Protein AF-A0A4Q3ZF96-F1 (afdb_monomer_lite)

Secondary structure (DSSP, 8-state):
-HHHHHHHHH-SS----EE--PPB-SGGGTTBS-TTTTHHHHTT-GGGG-STTSTT-SS--HHHHHHHHHHHHHHHHH---SSPPP-TTT-EEEETTTTEEEEPPPPTTGGG--

pLDDT: mean 95.04, std 4.36, range [72.19, 98.81]

Radius of gyration: 15.58 Å; chains: 1; bounding box: 39×34×38 Å

Structure (mmCIF, N/CA/C/O backbone):
data_AF-A0A4Q3ZF96-F1
#
_entry.id   AF-A0A4Q3ZF96-F1
#
loop_
_atom_site.group_PDB
_atom_site.id
_atom_site.type_symbol
_atom_site.label_atom_id
_atom_site.label_alt_id
_atom_site.label_comp_id
_atom_site.label_asym_id
_atom_site.label_entity_id
_atom_site.label_seq_id
_atom_site.pdbx_PDB_ins_code
_atom_site.Cartn_x
_atom_site.Cartn_y
_atom_site.Cartn_z
_atom_site.occupancy
_atom_site.B_iso_or_equiv
_atom_site.auth_seq_id
_atom_site.auth_comp_id
_atom_site.auth_asym_id
_atom_site.auth_atom_id
_atom_site.pdbx_PDB_model_num
ATOM 1 N N . ARG A 1 1 ? 11.448 7.311 0.859 1.00 86.38 1 ARG A N 1
ATOM 2 C CA . ARG A 1 1 ? 11.305 6.387 -0.296 1.00 86.38 1 ARG A CA 1
ATOM 3 C C . ARG A 1 1 ? 12.583 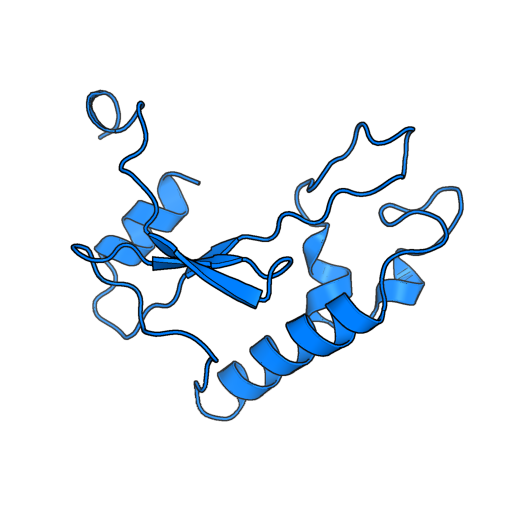6.138 -1.118 1.00 86.38 1 ARG A C 1
ATOM 5 O O . ARG A 1 1 ? 12.575 5.178 -1.871 1.00 86.38 1 ARG A O 1
ATOM 12 N N . TRP A 1 2 ? 13.686 6.897 -0.971 1.00 88.31 2 TRP A N 1
ATOM 13 C CA . TRP A 1 2 ? 14.910 6.684 -1.779 1.00 88.31 2 TRP A CA 1
ATOM 14 C C . TRP A 1 2 ? 15.489 5.254 -1.733 1.00 88.31 2 TRP A C 1
ATOM 16 O O . TRP A 1 2 ? 15.637 4.670 -2.804 1.00 88.31 2 TRP A O 1
ATOM 26 N N . PRO A 1 3 ? 15.730 4.633 -0.556 1.00 91.56 3 PRO A N 1
ATOM 27 C CA . PRO A 1 3 ? 16.303 3.286 -0.523 1.00 91.56 3 PRO A CA 1
ATOM 28 C C . PRO A 1 3 ? 15.443 2.248 -1.252 1.00 91.56 3 PRO A C 1
ATOM 30 O O . PRO A 1 3 ? 15.965 1.478 -2.048 1.00 91.56 3 PRO A O 1
ATOM 33 N N . ALA A 1 4 ? 14.120 2.278 -1.053 1.00 92.81 4 ALA A N 1
ATOM 34 C CA . ALA A 1 4 ? 13.193 1.355 -1.712 1.00 92.81 4 ALA A CA 1
ATOM 35 C C . ALA A 1 4 ? 13.285 1.424 -3.247 1.00 92.81 4 ALA A C 1
ATOM 37 O O . ALA A 1 4 ? 13.293 0.387 -3.904 1.00 92.81 4 ALA A O 1
ATOM 38 N N . ARG A 1 5 ? 13.427 2.631 -3.817 1.00 89.69 5 ARG A N 1
ATOM 39 C CA . ARG A 1 5 ? 13.613 2.815 -5.265 1.00 89.69 5 ARG A CA 1
ATOM 40 C C . ARG A 1 5 ? 14.940 2.236 -5.749 1.00 89.69 5 ARG A C 1
ATOM 42 O O . ARG A 1 5 ? 14.948 1.493 -6.718 1.00 89.69 5 ARG A O 1
ATOM 49 N N . ARG A 1 6 ? 16.048 2.516 -5.051 1.00 91.06 6 ARG A N 1
ATOM 50 C CA . ARG A 1 6 ? 17.376 1.990 -5.425 1.00 91.06 6 ARG A CA 1
ATOM 51 C C . ARG A 1 6 ? 17.404 0.465 -5.403 1.00 91.06 6 ARG A C 1
ATOM 53 O O . ARG A 1 6 ? 17.921 -0.153 -6.326 1.00 91.06 6 ARG A O 1
ATOM 60 N N . PHE A 1 7 ? 16.779 -0.145 -4.398 1.00 94.19 7 PHE A N 1
ATOM 61 C CA . PHE A 1 7 ? 16.612 -1.596 -4.366 1.00 94.19 7 PHE A CA 1
ATOM 62 C C . PHE A 1 7 ? 15.783 -2.106 -5.547 1.00 94.19 7 PHE A C 1
ATOM 64 O O . PHE A 1 7 ? 16.184 -3.078 -6.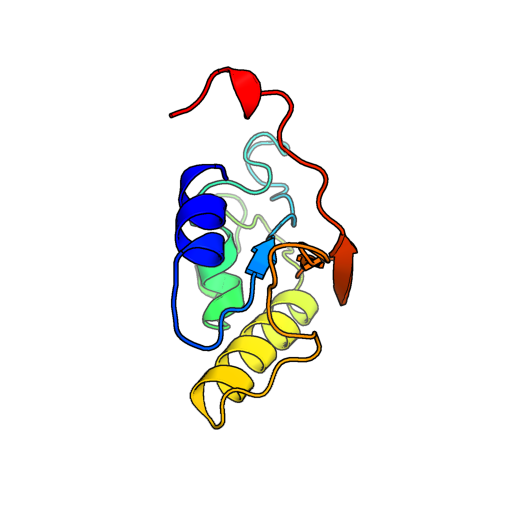182 1.00 94.19 7 PHE A O 1
ATOM 71 N N . ALA A 1 8 ? 14.669 -1.446 -5.874 1.00 94.69 8 ALA A N 1
ATOM 72 C CA . ALA A 1 8 ? 13.834 -1.844 -7.001 1.00 94.69 8 ALA A CA 1
ATOM 73 C C . ALA A 1 8 ? 14.556 -1.727 -8.355 1.00 94.69 8 ALA A C 1
ATOM 75 O O . ALA A 1 8 ? 14.421 -2.614 -9.193 1.00 94.69 8 ALA A O 1
ATOM 76 N N . GLU A 1 9 ? 15.351 -0.671 -8.547 1.00 92.12 9 GLU A N 1
ATOM 77 C CA . GLU A 1 9 ? 16.161 -0.441 -9.748 1.00 92.12 9 GLU A CA 1
ATOM 78 C C . GLU A 1 9 ? 17.257 -1.499 -9.931 1.00 92.12 9 GLU A C 1
ATOM 80 O O . GLU A 1 9 ? 17.573 -1.869 -11.066 1.00 92.12 9 GLU A O 1
ATOM 85 N N . GLU A 1 10 ? 17.876 -1.958 -8.841 1.00 94.00 10 GLU A N 1
ATOM 86 C CA . GLU A 1 10 ? 19.021 -2.875 -8.889 1.00 94.00 10 GLU A CA 1
ATOM 87 C C . GLU A 1 10 ? 18.644 -4.360 -8.830 1.00 94.00 10 GLU A C 1
ATOM 89 O O . GLU A 1 10 ? 19.423 -5.207 -9.288 1.00 94.00 10 GLU A O 1
ATOM 94 N N . HIS A 1 11 ? 17.459 -4.690 -8.312 1.00 95.69 11 HIS A N 1
ATOM 95 C CA . HIS A 1 11 ? 16.981 -6.065 -8.211 1.00 95.69 11 HIS A CA 1
ATOM 96 C C . HIS A 1 11 ? 16.909 -6.740 -9.592 1.00 95.69 11 HIS A C 1
ATOM 98 O O . HIS A 1 11 ? 16.362 -6.194 -10.545 1.00 95.69 11 HIS A O 1
ATOM 104 N N . LYS A 1 12 ? 17.477 -7.949 -9.709 1.00 94.50 12 LYS A N 1
ATOM 105 C CA . LYS A 1 12 ? 17.558 -8.697 -10.982 1.00 94.50 12 LYS A CA 1
ATOM 106 C C . LYS A 1 12 ? 16.344 -9.589 -11.259 1.00 94.50 12 LYS A C 1
ATOM 108 O O . LYS A 1 12 ? 16.248 -10.160 -12.340 1.00 94.50 12 LYS A O 1
ATOM 113 N N . GLY A 1 13 ? 15.447 -9.741 -10.286 1.00 94.19 13 GLY A N 1
ATOM 114 C CA . GLY A 1 13 ? 14.190 -10.467 -10.446 1.00 94.19 13 GLY A CA 1
ATOM 115 C C . GLY A 1 13 ? 13.017 -9.543 -10.769 1.00 94.19 13 GLY A C 1
ATOM 116 O O . GLY A 1 13 ? 13.157 -8.327 -10.870 1.00 94.19 13 GLY A O 1
ATOM 117 N N . ARG A 1 14 ? 11.824 -10.133 -10.881 1.00 95.25 14 ARG A N 1
ATOM 118 C CA . ARG A 1 14 ? 10.579 -9.386 -11.085 1.00 95.25 14 ARG A CA 1
ATOM 119 C C . ARG A 1 14 ? 10.252 -8.554 -9.841 1.00 95.25 14 ARG A C 1
ATOM 121 O O . ARG A 1 14 ? 10.003 -9.114 -8.776 1.00 95.25 14 ARG A O 1
ATOM 128 N N . THR A 1 15 ? 10.223 -7.237 -9.999 1.00 96.56 15 THR A N 1
ATOM 129 C CA . THR A 1 15 ? 9.942 -6.270 -8.929 1.00 96.56 15 THR A CA 1
ATOM 130 C C . THR A 1 15 ? 8.625 -5.560 -9.195 1.00 96.56 15 THR A C 1
ATOM 132 O O . THR A 1 15 ? 8.287 -5.313 -10.344 1.00 96.56 15 THR A O 1
ATOM 135 N N . HIS A 1 16 ? 7.902 -5.189 -8.143 1.00 97.38 16 HIS A N 1
ATOM 136 C CA . HIS A 1 16 ? 6.736 -4.312 -8.219 1.00 97.38 16 HIS A CA 1
ATOM 137 C C . HIS A 1 16 ? 6.828 -3.288 -7.088 1.00 97.38 16 HIS A C 1
ATOM 139 O O . HIS A 1 16 ? 7.309 -3.613 -6.003 1.00 97.38 16 HIS A O 1
ATOM 145 N N . MET A 1 17 ? 6.379 -2.058 -7.332 1.00 97.38 17 MET A N 1
ATOM 146 C CA . MET A 1 17 ? 6.365 -0.996 -6.326 1.00 97.38 17 MET A CA 1
ATOM 147 C C . MET A 1 17 ? 4.942 -0.508 -6.073 1.00 97.38 17 MET A C 1
ATOM 149 O O . MET A 1 17 ? 4.161 -0.348 -7.011 1.00 97.38 17 MET A O 1
ATOM 153 N N . TYR A 1 18 ? 4.630 -0.227 -4.811 1.00 97.69 18 TYR A N 1
ATOM 154 C CA . TYR A 1 18 ? 3.393 0.429 -4.406 1.00 97.69 18 TYR A CA 1
ATOM 155 C C . TYR A 1 18 ? 3.672 1.559 -3.408 1.00 97.69 18 TYR A C 1
ATOM 157 O O . TYR A 1 18 ? 4.743 1.628 -2.801 1.00 97.69 18 TYR A O 1
ATOM 165 N N . GLN A 1 19 ? 2.685 2.430 -3.230 1.00 96.44 19 GLN A N 1
ATOM 166 C CA . GLN A 1 19 ? 2.645 3.471 -2.216 1.00 96.44 19 GLN A CA 1
ATOM 167 C C . GLN A 1 19 ? 1.342 3.348 -1.416 1.00 96.44 19 GLN A C 1
ATOM 169 O O . GLN A 1 19 ? 0.268 3.128 -1.980 1.00 96.44 19 GLN A O 1
ATOM 174 N N . PHE A 1 20 ? 1.446 3.460 -0.093 1.00 97.56 20 PHE A N 1
ATOM 175 C CA . PHE A 1 20 ? 0.302 3.548 0.808 1.00 97.56 20 PHE A CA 1
ATOM 176 C C . PHE A 1 20 ? 0.147 5.000 1.266 1.00 97.56 20 PHE A C 1
ATOM 178 O O . PHE A 1 20 ? 1.046 5.535 1.911 1.00 97.56 20 PHE A O 1
ATOM 185 N N . ASP A 1 21 ? -0.984 5.619 0.924 1.00 95.62 21 ASP A N 1
ATOM 186 C CA . ASP A 1 21 ? -1.221 7.056 1.129 1.00 95.62 21 ASP A CA 1
ATOM 187 C C . ASP A 1 21 ? -2.481 7.367 1.938 1.00 95.62 21 ASP A C 1
ATOM 189 O O . ASP A 1 21 ? -2.810 8.538 2.142 1.00 95.62 21 ASP A O 1
ATOM 193 N N . TRP A 1 22 ? -3.204 6.344 2.408 1.00 97.88 22 TRP A N 1
ATOM 194 C CA . TRP A 1 22 ? -4.347 6.587 3.278 1.00 97.88 22 TRP A CA 1
ATOM 195 C C . TRP A 1 22 ? -3.873 7.249 4.574 1.00 97.88 22 TRP A C 1
ATOM 197 O O . TRP A 1 22 ? -2.957 6.770 5.245 1.00 97.88 22 TRP A O 1
ATOM 207 N N . ARG A 1 23 ? -4.493 8.383 4.903 1.00 97.81 23 ARG A N 1
ATOM 208 C CA . ARG A 1 23 ? -4.122 9.212 6.046 1.00 97.81 23 ARG A CA 1
ATOM 209 C C . ARG A 1 23 ? -5.044 8.908 7.212 1.00 97.81 23 ARG A C 1
ATOM 211 O O . ARG A 1 23 ? -6.256 9.074 7.086 1.00 97.81 23 ARG A O 1
ATOM 218 N N . SER A 1 24 ? -4.467 8.518 8.343 1.00 97.50 24 SER A N 1
ATOM 219 C CA . SER A 1 24 ? -5.245 8.285 9.553 1.00 97.50 24 SER A CA 1
ATOM 220 C C . SER A 1 24 ? -5.892 9.581 10.060 1.00 97.50 24 SER A C 1
ATOM 222 O O . SER A 1 24 ? -5.211 10.609 10.107 1.00 97.50 24 SER A O 1
ATOM 224 N N . PRO A 1 25 ? -7.174 9.545 10.478 1.00 96.56 25 PRO A N 1
ATOM 225 C CA . PRO A 1 25 ? -7.827 10.662 11.155 1.00 96.56 25 PRO A CA 1
ATOM 226 C C . PRO A 1 25 ? -7.467 10.757 12.650 1.00 96.56 25 PRO A C 1
ATOM 228 O O . PRO A 1 25 ? -7.838 11.732 13.304 1.00 96.56 25 PRO A O 1
ATOM 231 N N . ALA A 1 26 ? -6.767 9.765 13.215 1.00 94.81 26 ALA A N 1
ATOM 232 C CA . ALA A 1 26 ? -6.362 9.777 14.618 1.00 94.81 26 ALA A CA 1
ATOM 233 C C . ALA A 1 26 ? -5.434 10.966 14.924 1.00 94.81 26 ALA A C 1
ATOM 235 O O . ALA A 1 26 ? -4.736 11.473 14.044 1.00 9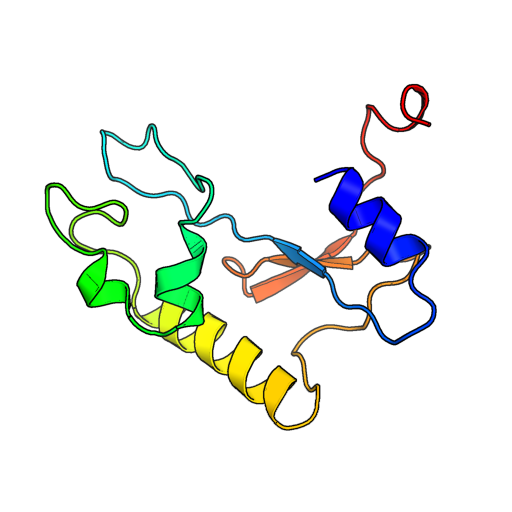4.81 26 ALA A O 1
ATOM 236 N N . PHE A 1 27 ? -5.431 11.414 16.185 1.00 92.62 27 PHE A N 1
ATOM 237 C CA . PHE A 1 27 ? -4.662 12.583 16.638 1.00 92.62 27 PHE A CA 1
ATOM 238 C C . PHE A 1 27 ? -4.894 13.822 15.756 1.00 92.62 27 PHE A C 1
ATOM 240 O O . PHE A 1 27 ? -3.946 14.469 15.324 1.00 92.62 27 PHE A O 1
ATOM 247 N N . ALA A 1 28 ? -6.161 14.119 15.447 1.00 93.62 28 ALA A N 1
ATOM 248 C CA . ALA A 1 28 ? -6.562 15.229 14.577 1.00 93.62 28 ALA A CA 1
ATOM 249 C C . ALA A 1 28 ? -5.930 15.201 13.166 1.00 93.62 28 ALA A C 1
ATOM 251 O O . ALA A 1 28 ? -5.808 16.235 12.516 1.00 93.62 28 ALA A O 1
ATOM 252 N N . GLY A 1 29 ? -5.552 14.018 12.670 1.00 94.81 29 GLY A N 1
ATOM 253 C CA . GLY A 1 29 ? -4.971 13.842 11.336 1.00 94.81 29 GLY A CA 1
ATOM 254 C C . GLY A 1 29 ? -3.454 14.040 11.255 1.00 94.81 29 GLY A C 1
ATOM 255 O O . GLY A 1 29 ? -2.887 13.934 10.161 1.00 94.81 29 GLY A O 1
ATOM 256 N N . GLU A 1 30 ? -2.787 14.284 12.387 1.00 94.81 30 GLU A N 1
ATOM 257 C CA . GLU A 1 30 ? -1.342 14.544 12.452 1.00 94.81 30 GLU A CA 1
ATOM 258 C C . GLU A 1 30 ? -0.496 13.316 12.083 1.00 94.81 30 GLU A C 1
ATOM 260 O O . GLU A 1 30 ? 0.618 13.455 11.581 1.00 94.81 30 GLU A O 1
ATOM 265 N N . LEU A 1 31 ? -1.025 12.098 12.262 1.00 94.50 31 LEU A N 1
ATOM 266 C CA . LEU A 1 31 ? -0.302 10.878 11.888 1.00 94.50 31 LEU A CA 1
ATOM 267 C C . LEU A 1 31 ? -0.105 10.750 10.371 1.00 94.50 31 LEU A C 1
ATOM 269 O O . LEU A 1 31 ? 0.913 10.228 9.917 1.00 94.50 31 LEU A O 1
ATOM 273 N N . GLY A 1 32 ? -1.076 11.195 9.568 1.00 96.25 32 GLY A N 1
ATOM 274 C CA . GLY A 1 32 ? -1.075 10.935 8.129 1.00 96.25 32 GLY A CA 1
ATOM 275 C C . GLY A 1 32 ? -0.957 9.437 7.806 1.00 96.25 32 GLY A C 1
ATOM 276 O O . GLY A 1 32 ? -1.553 8.597 8.479 1.00 96.25 32 GLY A O 1
ATOM 277 N N . ALA A 1 33 ? -0.197 9.104 6.759 1.00 96.50 33 ALA A N 1
ATOM 278 C CA . ALA A 1 33 ? 0.155 7.729 6.395 1.00 96.50 33 ALA A CA 1
ATOM 279 C C . ALA A 1 33 ? 1.453 7.309 7.116 1.00 96.50 33 ALA A C 1
ATOM 281 O O . ALA A 1 33 ? 2.496 7.121 6.488 1.00 96.50 33 ALA A O 1
ATOM 282 N N . CYS A 1 34 ? 1.431 7.284 8.454 1.00 95.81 34 CYS A N 1
ATOM 283 C CA . CYS A 1 34 ? 2.635 7.028 9.244 1.00 95.81 34 CYS A CA 1
ATOM 284 C C . CYS A 1 34 ? 3.185 5.606 9.042 1.00 95.81 34 CYS A C 1
ATOM 286 O O . CYS A 1 34 ? 2.504 4.702 8.562 1.00 95.81 34 CYS A O 1
ATOM 288 N N . HIS A 1 35 ? 4.436 5.399 9.455 1.00 96.12 35 HIS A N 1
ATOM 289 C CA . HIS A 1 35 ? 5.072 4.085 9.419 1.00 96.12 35 HIS A CA 1
ATOM 290 C C . HIS A 1 35 ? 4.256 3.036 10.196 1.00 96.12 35 HIS A C 1
ATOM 292 O O . HIS A 1 35 ? 3.853 3.291 11.332 1.00 96.12 35 HIS A O 1
ATOM 298 N N . GLY A 1 36 ? 4.022 1.873 9.579 1.00 95.94 36 GLY A N 1
ATOM 299 C CA . GLY A 1 36 ? 3.261 0.762 10.153 1.00 95.94 36 GLY A CA 1
ATOM 300 C C . GLY A 1 36 ? 1.744 0.865 9.964 1.00 95.94 36 GLY A C 1
ATOM 301 O O . GLY A 1 36 ? 1.035 -0.089 10.283 1.00 95.94 36 GLY A O 1
ATOM 302 N N . MET A 1 37 ? 1.233 1.986 9.437 1.00 97.50 37 MET A N 1
ATOM 303 C CA . MET A 1 37 ? -0.203 2.199 9.227 1.00 97.50 37 MET A CA 1
ATOM 304 C C . MET A 1 37 ? -0.811 1.230 8.211 1.00 97.50 37 MET A C 1
ATOM 306 O O . MET A 1 37 ? -1.988 0.910 8.297 1.00 97.50 37 MET A O 1
ATOM 310 N N . GLU A 1 38 ? -0.029 0.755 7.249 1.00 98.06 38 GLU A N 1
ATOM 311 C CA . GLU A 1 38 ? -0.471 -0.166 6.210 1.00 98.06 38 GLU A CA 1
ATOM 312 C C . GLU A 1 38 ? -0.699 -1.590 6.734 1.00 98.06 38 GLU A C 1
ATOM 314 O O . GLU A 1 38 ? -1.462 -2.343 6.133 1.00 98.06 38 GLU A O 1
ATOM 319 N N . LEU A 1 39 ? -0.072 -1.975 7.854 1.00 98.50 39 LEU A N 1
ATOM 320 C CA . LEU A 1 39 ? -0.077 -3.362 8.336 1.00 98.50 39 LEU A CA 1
ATOM 321 C C . LEU A 1 39 ? -1.495 -3.904 8.597 1.00 98.50 39 LEU A C 1
ATOM 323 O O . LEU A 1 39 ? -1.810 -4.974 8.072 1.00 98.50 39 LEU A O 1
ATOM 327 N N . PRO A 1 40 ? -2.400 -3.196 9.304 1.00 98.25 40 PRO A N 1
ATOM 328 C CA . PRO A 1 40 ? -3.763 -3.683 9.517 1.00 98.25 40 PRO A CA 1
ATOM 329 C C . PRO A 1 40 ? -4.571 -3.824 8.217 1.00 98.25 40 PRO A C 1
ATOM 331 O O . PRO A 1 40 ? -5.503 -4.623 8.174 1.00 98.25 40 PRO A O 1
ATOM 334 N N . PHE A 1 41 ? -4.204 -3.096 7.152 1.00 98.69 41 PHE A N 1
ATOM 335 C CA . PHE A 1 41 ? -4.808 -3.229 5.821 1.00 98.69 41 PHE A CA 1
ATOM 336 C C . PHE A 1 41 ? -4.243 -4.432 5.055 1.00 98.69 41 PHE A C 1
ATOM 338 O O . PHE A 1 41 ? -4.989 -5.132 4.382 1.00 98.69 41 PHE A O 1
ATOM 345 N N . VAL A 1 42 ? -2.937 -4.696 5.167 1.00 98.69 42 VAL A N 1
ATOM 346 C CA . VAL A 1 42 ? -2.282 -5.861 4.544 1.00 98.69 42 VAL A CA 1
ATOM 347 C C . VAL A 1 42 ? -2.803 -7.175 5.122 1.00 98.69 42 VAL A C 1
ATOM 349 O O . VAL A 1 42 ? -3.060 -8.122 4.379 1.00 98.69 42 VAL A O 1
ATOM 352 N N . PHE A 1 43 ? -2.976 -7.238 6.440 1.00 98.50 43 PHE A N 1
ATOM 353 C CA . PHE A 1 43 ? -3.382 -8.461 7.135 1.00 98.50 43 PHE A CA 1
ATOM 354 C C . PHE A 1 43 ? -4.896 -8.633 7.280 1.00 98.50 43 PHE A C 1
ATOM 356 O O . PHE A 1 43 ? -5.312 -9.626 7.864 1.00 98.50 43 PHE A O 1
ATOM 363 N N . ASP A 1 44 ? -5.695 -7.684 6.791 1.00 98.44 44 ASP A N 1
ATOM 364 C CA . ASP A 1 44 ? -7.141 -7.626 7.037 1.00 98.44 44 ASP A CA 1
ATOM 365 C C . ASP A 1 44 ? -7.501 -7.753 8.533 1.00 98.44 44 ASP A C 1
ATOM 367 O O . ASP A 1 44 ? -8.345 -8.531 8.972 1.00 98.44 44 ASP A O 1
ATOM 371 N N . THR A 1 45 ? -6.783 -6.989 9.359 1.00 98.31 45 THR A N 1
ATOM 372 C CA . THR A 1 45 ? -6.949 -6.950 10.822 1.00 98.31 45 THR A CA 1
ATOM 373 C C . THR A 1 45 ? -7.270 -5.541 11.306 1.00 98.31 45 THR A C 1
ATOM 375 O O . THR A 1 45 ? -6.943 -5.162 12.432 1.00 98.31 45 THR A O 1
ATOM 378 N N . LEU A 1 46 ? -7.939 -4.749 10.463 1.00 97.31 46 LEU A N 1
ATOM 379 C CA . LEU A 1 46 ? -8.218 -3.331 10.695 1.00 97.31 46 LEU A CA 1
ATOM 380 C C . LEU A 1 46 ? -8.943 -3.073 12.027 1.00 97.31 46 LEU A C 1
ATOM 382 O O . LEU A 1 46 ? -8.665 -2.081 12.702 1.00 97.31 46 LEU A O 1
ATOM 386 N N . ALA A 1 47 ? -9.779 -4.017 12.469 1.00 97.69 47 ALA A N 1
ATOM 387 C CA . ALA A 1 47 ? -10.444 -3.992 13.771 1.00 97.69 47 ALA A CA 1
ATOM 388 C C . ALA A 1 47 ? -9.474 -3.866 14.965 1.00 97.69 47 ALA A C 1
ATOM 390 O O . ALA A 1 47 ? -9.811 -3.230 15.957 1.00 97.69 47 ALA A O 1
ATOM 391 N N . THR A 1 48 ? -8.255 -4.410 14.871 1.00 97.69 48 THR A N 1
ATOM 392 C CA . THR A 1 48 ? -7.233 -4.318 15.935 1.00 97.69 48 THR A CA 1
ATOM 393 C C . THR A 1 48 ? -6.612 -2.925 16.060 1.00 97.69 48 THR A C 1
ATOM 395 O O . THR A 1 48 ? -6.046 -2.584 17.096 1.00 97.69 48 THR A O 1
ATOM 398 N N . ALA A 1 49 ? -6.732 -2.111 15.008 1.00 97.44 49 ALA A N 1
ATOM 399 C CA . ALA A 1 49 ? -6.223 -0.747 14.939 1.00 97.44 49 ALA A CA 1
ATOM 400 C C . ALA A 1 49 ? -7.345 0.307 14.943 1.00 97.44 49 ALA A C 1
ATOM 402 O O . ALA A 1 49 ? -7.050 1.496 14.809 1.00 97.44 49 ALA A O 1
ATOM 403 N N . THR A 1 50 ? -8.606 -0.112 15.101 1.00 98.06 50 THR A N 1
ATOM 404 C CA . THR A 1 50 ? -9.793 0.752 15.084 1.00 98.06 50 THR A CA 1
ATOM 405 C C . THR A 1 50 ? -10.219 1.124 16.501 1.00 98.06 50 THR A C 1
ATOM 407 O O . THR A 1 50 ? -10.369 0.260 17.361 1.00 98.06 50 THR A O 1
ATOM 410 N N . GLY A 1 51 ? -10.454 2.411 16.742 1.00 97.00 51 GLY A N 1
ATOM 411 C CA . GLY A 1 51 ? -10.935 2.934 18.016 1.00 97.00 51 GLY A CA 1
ATOM 412 C C . GLY A 1 51 ? -10.546 4.398 18.250 1.00 97.00 51 GLY A C 1
ATOM 413 O O . GLY A 1 51 ? -9.673 4.924 17.556 1.00 97.00 51 GLY A O 1
ATOM 414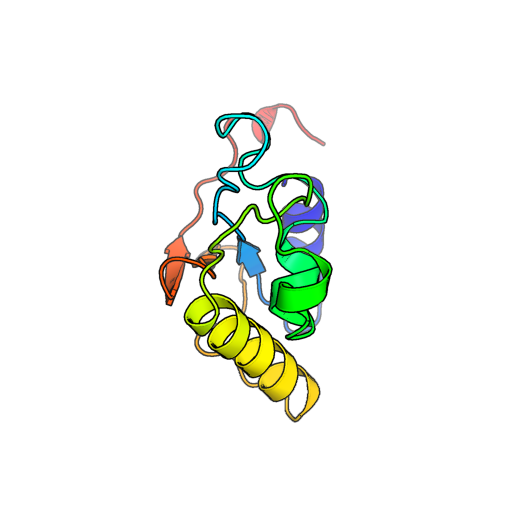 N N . PRO A 1 52 ? -11.142 5.057 19.260 1.00 93.88 52 PRO A N 1
ATOM 415 C CA . PRO A 1 52 ? -10.934 6.485 19.537 1.00 93.88 52 PRO A CA 1
ATOM 416 C C . PRO A 1 52 ? -9.487 6.833 19.922 1.00 93.88 52 PRO A C 1
ATOM 418 O O . PRO A 1 52 ? -9.051 7.969 19.764 1.00 93.88 52 PRO A O 1
ATOM 421 N N . GLN A 1 53 ? -8.733 5.854 20.428 1.00 93.31 53 GLN A N 1
ATOM 422 C CA . GLN A 1 53 ? -7.323 5.994 20.814 1.00 93.31 53 GLN A CA 1
ATOM 423 C C . GLN A 1 53 ? -6.384 5.161 19.930 1.00 93.31 53 GLN A C 1
ATOM 425 O O . GLN A 1 53 ? -5.184 5.089 20.193 1.00 93.31 53 GLN A O 1
ATOM 430 N N . CYS A 1 54 ? -6.918 4.496 18.906 1.00 96.00 54 CYS A N 1
ATOM 431 C CA . CYS A 1 54 ? -6.152 3.591 18.064 1.00 96.00 54 CYS A CA 1
ATOM 432 C C . CYS A 1 54 ? -5.628 4.305 16.816 1.00 96.00 54 CYS A C 1
ATOM 434 O O . CYS A 1 54 ? -6.152 5.328 16.376 1.00 96.00 54 CYS A O 1
ATOM 436 N N . LEU A 1 55 ? -4.578 3.732 16.228 1.00 95.44 55 LEU A N 1
ATOM 437 C CA . LEU A 1 55 ? -3.836 4.341 15.128 1.00 95.44 55 LEU A CA 1
ATOM 438 C C . LEU A 1 55 ? -4.695 4.602 13.884 1.00 95.44 55 LEU A C 1
ATOM 440 O O . LEU A 1 55 ? -4.443 5.595 13.214 1.00 95.44 55 LEU A O 1
ATOM 444 N N . ALA A 1 56 ? -5.706 3.783 13.580 1.00 97.19 56 ALA A N 1
ATOM 445 C CA . ALA A 1 56 ? -6.558 3.961 12.399 1.00 97.19 56 ALA A CA 1
ATOM 446 C C . ALA A 1 56 ? -7.813 4.825 12.662 1.00 97.19 56 ALA A C 1
ATOM 448 O O . ALA A 1 56 ? -8.596 5.079 11.747 1.00 97.19 56 ALA A O 1
ATOM 449 N N . GLY A 1 57 ? -8.005 5.314 13.892 1.00 96.56 57 GLY A N 1
ATOM 450 C CA . GLY A 1 57 ? -9.197 6.064 14.287 1.00 96.56 57 GLY A CA 1
ATOM 451 C C . GLY A 1 57 ? -10.460 5.200 14.347 1.00 96.56 57 GLY A C 1
ATOM 452 O O . GLY A 1 57 ? -10.392 3.975 14.393 1.00 96.56 57 GLY A O 1
ATOM 453 N N . GLU A 1 58 ? -11.629 5.836 14.385 1.00 96.81 58 GLU A N 1
ATOM 454 C CA . GLU A 1 58 ? -12.897 5.155 14.700 1.00 96.81 58 GLU A CA 1
ATOM 455 C C . GLU A 1 58 ? -13.578 4.480 13.505 1.00 96.81 58 GLU A C 1
ATOM 457 O O . GLU A 1 58 ? -14.322 3.521 13.686 1.00 96.81 58 GLU A O 1
ATOM 462 N N . ALA A 1 59 ? -13.336 4.973 12.290 1.00 96.38 59 ALA A N 1
ATOM 463 C CA . ALA A 1 59 ? -14.005 4.493 11.082 1.00 96.38 59 ALA A CA 1
ATOM 464 C C . ALA A 1 59 ? -13.034 4.356 9.894 1.00 96.38 59 ALA A C 1
ATOM 466 O O . ALA A 1 59 ? -13.223 5.010 8.861 1.00 96.38 59 ALA A O 1
ATOM 467 N N . PRO A 1 60 ? -11.960 3.554 10.012 1.00 97.25 60 PRO A N 1
ATOM 468 C CA . PRO A 1 60 ? -11.071 3.315 8.887 1.00 97.25 60 PRO A CA 1
ATOM 469 C C . PRO A 1 60 ? -11.772 2.488 7.787 1.00 97.25 60 PRO A C 1
ATOM 471 O O . PRO A 1 60 ? -12.698 1.720 8.061 1.00 97.25 60 PRO A O 1
ATOM 474 N N . PRO A 1 61 ? -11.362 2.633 6.515 1.00 98.00 61 PRO A N 1
ATOM 475 C CA . PRO A 1 61 ? -12.105 2.075 5.389 1.00 98.00 61 PRO A CA 1
ATOM 476 C C . PRO A 1 61 ? -11.843 0.573 5.206 1.00 98.00 61 PRO A C 1
ATOM 478 O O . PRO A 1 61 ? -10.866 0.189 4.564 1.00 98.00 61 PRO A O 1
ATOM 481 N N . GLN A 1 62 ? -12.758 -0.281 5.674 1.00 98.50 62 GLN A N 1
ATOM 482 C CA . GLN A 1 62 ? -12.664 -1.741 5.495 1.00 98.50 62 GLN A CA 1
ATOM 483 C C . GLN A 1 62 ? -12.512 -2.149 4.019 1.00 98.50 62 GLN A C 1
ATOM 485 O O . GLN A 1 62 ? -11.648 -2.947 3.685 1.00 98.50 62 GLN A O 1
ATOM 490 N N . ALA A 1 63 ? -13.238 -1.500 3.103 1.00 98.44 63 ALA A N 1
ATOM 491 C CA . ALA A 1 63 ? -13.121 -1.782 1.669 1.00 98.44 63 ALA A CA 1
ATOM 492 C C . ALA A 1 63 ? -11.710 -1.528 1.095 1.00 98.44 63 ALA A C 1
ATOM 494 O O . ALA A 1 63 ? -11.371 -2.055 0.036 1.00 98.44 63 ALA A O 1
ATOM 495 N N . LEU A 1 64 ? -10.890 -0.689 1.743 1.00 98.50 64 LEU A N 1
ATOM 496 C CA . LEU A 1 64 ? -9.478 -0.541 1.387 1.00 98.50 64 LEU A CA 1
ATOM 497 C C . LEU A 1 64 ? -8.660 -1.729 1.910 1.00 98.50 64 LEU A C 1
ATOM 499 O O . LEU A 1 64 ? -7.827 -2.235 1.164 1.00 98.50 64 LEU A O 1
ATOM 503 N N . ALA A 1 65 ? -8.910 -2.189 3.141 1.00 98.62 65 ALA A N 1
ATOM 504 C CA . ALA A 1 65 ? -8.257 -3.375 3.698 1.00 98.62 65 ALA A CA 1
ATOM 505 C C . ALA A 1 65 ? -8.549 -4.616 2.845 1.00 98.62 65 ALA A C 1
ATOM 507 O O . ALA A 1 65 ? -7.607 -5.271 2.414 1.00 98.62 65 ALA A O 1
ATOM 508 N N . ASP A 1 66 ? -9.807 -4.840 2.454 1.00 98.75 66 ASP A N 1
ATOM 509 C CA . ASP A 1 66 ? -10.199 -5.962 1.589 1.00 98.75 66 ASP A CA 1
ATOM 510 C C . ASP A 1 66 ? -9.398 -5.979 0.273 1.00 98.75 66 ASP A C 1
ATOM 512 O O . ASP A 1 66 ? -8.892 -7.017 -0.166 1.00 98.75 66 ASP A O 1
ATOM 516 N N . ARG A 1 67 ? -9.241 -4.809 -0.367 1.00 98.56 67 ARG A N 1
ATOM 517 C CA . ARG A 1 67 ? -8.476 -4.678 -1.619 1.00 98.56 67 ARG A CA 1
ATOM 518 C C . ARG A 1 67 ? -6.984 -4.907 -1.410 1.00 98.56 67 ARG A C 1
ATOM 520 O O . ARG A 1 67 ? -6.373 -5.629 -2.195 1.00 98.56 67 ARG A O 1
ATOM 527 N N . VAL A 1 68 ? -6.390 -4.280 -0.395 1.00 98.75 68 VAL A N 1
ATOM 528 C CA . VAL A 1 68 ? -4.952 -4.397 -0.109 1.00 98.75 68 VAL A CA 1
ATOM 529 C C . VAL A 1 68 ? -4.608 -5.834 0.274 1.00 98.75 68 VAL A C 1
ATOM 531 O O . VAL A 1 68 ? -3.654 -6.393 -0.266 1.00 98.75 68 VAL A O 1
ATOM 534 N N . HIS A 1 69 ? -5.413 -6.458 1.130 1.00 98.81 69 HIS A N 1
ATOM 535 C CA . HIS A 1 69 ? -5.256 -7.853 1.511 1.00 98.81 69 HIS A CA 1
ATOM 536 C C . HIS A 1 69 ? -5.337 -8.777 0.295 1.00 98.81 69 HIS A C 1
ATOM 538 O O . HIS A 1 69 ? -4.443 -9.597 0.083 1.00 98.81 69 HIS A O 1
ATOM 544 N N . LYS A 1 70 ? -6.344 -8.591 -0.571 1.00 98.75 70 LYS A N 1
ATOM 545 C CA . LYS A 1 70 ? -6.467 -9.363 -1.812 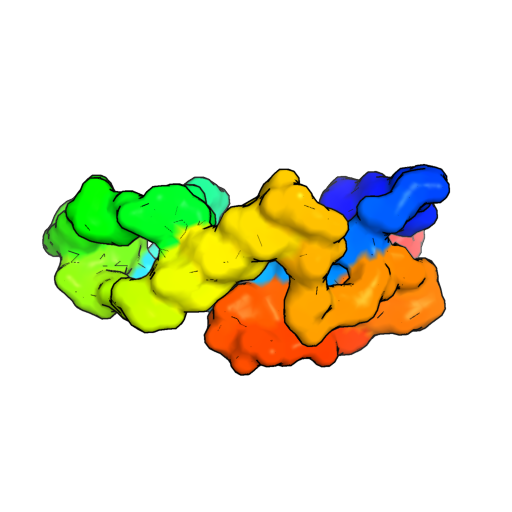1.00 98.75 70 LYS A CA 1
ATOM 546 C C . LYS A 1 70 ? -5.230 -9.235 -2.707 1.00 98.75 70 LYS A C 1
ATOM 548 O O . LYS A 1 70 ? -4.752 -10.250 -3.201 1.00 98.75 70 LYS A O 1
ATOM 553 N N . ILE A 1 71 ? -4.697 -8.024 -2.887 1.00 98.75 71 ILE A N 1
ATOM 554 C CA . ILE A 1 71 ? -3.471 -7.788 -3.670 1.00 98.75 71 ILE A CA 1
ATOM 555 C C . ILE A 1 71 ? -2.304 -8.621 -3.120 1.00 98.75 71 ILE A C 1
ATOM 557 O O . ILE A 1 71 ? -1.593 -9.271 -3.886 1.00 98.75 71 ILE A O 1
ATOM 561 N N . TRP A 1 72 ? -2.119 -8.639 -1.798 1.00 98.75 72 TRP A N 1
ATOM 562 C CA . TRP A 1 72 ? -1.057 -9.419 -1.159 1.00 98.75 72 TRP A CA 1
ATOM 563 C C . TRP A 1 72 ? -1.281 -10.933 -1.251 1.00 98.75 72 TRP A C 1
ATOM 565 O O . TRP A 1 72 ? -0.324 -11.671 -1.491 1.00 98.75 72 TRP A O 1
ATOM 575 N N . VAL A 1 73 ? -2.523 -11.403 -1.106 1.00 98.81 73 VAL A N 1
ATOM 576 C CA . VAL A 1 73 ? -2.883 -12.823 -1.262 1.00 98.81 73 VAL A CA 1
ATOM 577 C C . VAL A 1 73 ? -2.649 -13.301 -2.694 1.00 98.81 73 VAL A C 1
ATOM 579 O O . VAL A 1 73 ? -2.046 -14.355 -2.884 1.00 98.81 73 VAL A O 1
ATOM 582 N N . ASP A 1 74 ? -3.083 -12.535 -3.696 1.00 98.75 74 ASP A N 1
ATOM 583 C CA . ASP A 1 74 ? -2.882 -12.871 -5.110 1.00 98.75 74 ASP A CA 1
ATOM 584 C C . ASP A 1 74 ? -1.377 -12.917 -5.445 1.00 98.75 74 ASP A C 1
ATOM 586 O O . ASP A 1 74 ? -0.895 -13.877 -6.054 1.00 98.75 74 ASP A O 1
ATOM 590 N N . PHE A 1 75 ? -0.598 -11.953 -4.942 1.00 98.38 75 PHE A N 1
ATOM 591 C CA . PHE A 1 75 ? 0.856 -11.964 -5.095 1.00 98.38 75 PHE A CA 1
ATOM 592 C C . PHE A 1 75 ? 1.509 -13.190 -4.441 1.00 98.38 75 PHE A C 1
ATOM 594 O O . PHE A 1 75 ? 2.377 -13.819 -5.042 1.00 98.38 75 PHE A O 1
ATOM 601 N N . ALA A 1 76 ? 1.093 -13.560 -3.229 1.00 98.44 76 ALA A N 1
ATOM 602 C CA . ALA A 1 76 ? 1.620 -14.738 -2.544 1.00 98.44 76 ALA A CA 1
ATOM 603 C C . ALA A 1 76 ? 1.217 -16.054 -3.231 1.00 98.44 76 ALA A C 1
ATOM 605 O O . ALA A 1 76 ? 1.983 -17.017 -3.208 1.00 98.44 76 ALA A O 1
ATOM 606 N N . ARG A 1 77 ? 0.025 -16.104 -3.838 1.00 98.62 77 ARG A N 1
ATOM 607 C CA . ARG A 1 77 ? -0.503 -17.290 -4.520 1.00 98.62 77 ARG A CA 1
ATOM 608 C C . ARG A 1 77 ? 0.266 -17.606 -5.800 1.00 98.62 77 ARG A C 1
ATOM 610 O O . ARG A 1 77 ? 0.648 -18.756 -5.999 1.00 98.62 77 ARG A O 1
ATOM 617 N N . ASP A 1 78 ? 0.439 -16.625 -6.679 1.00 98.06 78 ASP A N 1
ATOM 618 C CA . ASP A 1 78 ? 1.020 -16.847 -8.014 1.00 98.06 78 ASP A CA 1
ATOM 619 C C . ASP A 1 78 ? 1.816 -15.644 -8.556 1.00 98.06 78 ASP A C 1
ATOM 621 O O . ASP A 1 78 ? 2.358 -15.670 -9.666 1.00 98.06 78 ASP A O 1
ATOM 625 N N . GLY A 1 79 ? 1.959 -14.587 -7.758 1.00 97.25 79 GLY A N 1
ATOM 626 C CA . GLY A 1 79 ? 2.652 -13.370 -8.153 1.00 97.25 79 GLY A CA 1
ATOM 627 C C . GLY A 1 79 ? 1.842 -12.483 -9.096 1.00 97.25 79 GLY A C 1
ATOM 628 O O . GLY A 1 79 ? 2.453 -11.668 -9.794 1.00 97.25 79 GLY A O 1
ATOM 629 N N . SER A 1 80 ? 0.518 -12.648 -9.158 1.00 97.31 80 SER A N 1
ATOM 630 C CA . SER A 1 80 ? -0.383 -11.747 -9.880 1.00 97.31 80 SER A CA 1
ATOM 631 C C . SER A 1 80 ? -0.571 -10.437 -9.128 1.00 97.31 80 SER A C 1
ATOM 633 O O . SER A 1 80 ? -0.784 -10.415 -7.919 1.00 97.31 80 SER A O 1
ATOM 635 N N . LEU A 1 81 ? -0.520 -9.335 -9.871 1.00 98.00 81 LEU A N 1
ATOM 636 C CA . LEU A 1 81 ? -0.769 -7.985 -9.381 1.00 98.00 81 LEU A CA 1
ATOM 637 C C . LEU A 1 81 ? -1.552 -7.204 -10.447 1.00 98.00 81 LEU A C 1
ATOM 639 O O . LEU A 1 81 ? -1.356 -7.452 -11.638 1.00 98.00 81 LEU A O 1
ATOM 643 N N . PRO A 1 82 ? -2.418 -6.247 -10.062 1.00 96.75 82 PRO A N 1
ATOM 644 C CA . PRO A 1 82 ? -3.202 -5.460 -11.017 1.00 96.75 82 PRO A CA 1
ATOM 645 C C . PRO A 1 82 ? -2.389 -4.394 -11.773 1.00 96.75 82 PRO A C 1
ATOM 647 O O . PRO A 1 82 ? -2.964 -3.606 -12.521 1.00 96.75 82 PRO A O 1
ATOM 650 N N . TRP A 1 83 ? -1.065 -4.348 -11.597 1.00 97.38 83 TRP A N 1
ATOM 651 C CA . TRP A 1 83 ? -0.172 -3.425 -12.295 1.00 97.38 83 TRP A CA 1
ATOM 652 C C . TRP A 1 83 ? 1.078 -4.127 -12.825 1.00 97.38 83 TRP A C 1
ATOM 654 O O . TRP A 1 83 ? 1.443 -5.216 -12.383 1.00 97.38 83 TRP A O 1
ATOM 664 N N . ALA A 1 84 ? 1.730 -3.481 -13.792 1.00 95.94 84 ALA A N 1
ATOM 665 C CA . ALA A 1 84 ? 2.937 -3.994 -14.425 1.00 95.94 84 ALA A CA 1
ATOM 666 C C . ALA A 1 84 ? 4.143 -4.020 -13.458 1.00 95.94 84 ALA A C 1
ATOM 668 O O . ALA A 1 84 ? 4.197 -3.220 -12.518 1.00 95.94 84 ALA A O 1
ATOM 669 N N . PRO A 1 85 ? 5.136 -4.896 -13.699 1.00 96.06 85 PRO A N 1
ATOM 670 C CA . PRO A 1 85 ? 6.414 -4.855 -12.998 1.00 96.06 85 PRO A CA 1
ATOM 671 C C . PRO A 1 85 ? 7.072 -3.474 -13.057 1.00 96.06 85 PRO A C 1
ATOM 673 O O . PRO A 1 85 ? 6.929 -2.739 -14.030 1.00 96.06 85 PRO A O 1
ATOM 676 N N . PHE A 1 86 ? 7.821 -3.143 -12.011 1.00 95.69 86 PHE A N 1
ATOM 677 C CA . PHE A 1 86 ? 8.658 -1.955 -11.978 1.00 95.69 86 PHE A CA 1
ATOM 678 C C . PHE A 1 86 ? 9.832 -2.107 -12.948 1.00 95.69 86 PHE A C 1
ATOM 680 O O . PHE A 1 86 ? 10.546 -3.112 -12.920 1.00 95.69 86 PHE A O 1
ATOM 687 N N . ASP A 1 87 ? 10.075 -1.062 -13.731 1.00 92.62 87 ASP A N 1
ATOM 688 C CA . ASP A 1 87 ? 11.259 -0.893 -14.563 1.00 92.62 87 ASP A CA 1
ATOM 689 C C . ASP A 1 87 ? 11.800 0.546 -14.440 1.00 92.62 87 ASP A C 1
ATOM 691 O O . ASP A 1 87 ? 11.128 1.454 -13.937 1.00 92.62 87 ASP A O 1
ATOM 695 N N . ARG A 1 88 ? 13.052 0.753 -14.864 1.00 90.50 88 ARG A N 1
ATOM 696 C CA . ARG A 1 88 ? 13.767 2.031 -14.697 1.00 90.50 88 ARG A CA 1
ATOM 697 C C . ARG A 1 88 ? 13.227 3.158 -15.579 1.00 90.50 88 ARG A C 1
ATOM 699 O O . ARG A 1 88 ? 13.428 4.330 -15.237 1.00 90.50 88 ARG A O 1
ATOM 706 N N . ASP A 1 89 ? 12.567 2.811 -16.678 1.00 88.69 89 ASP A N 1
ATOM 707 C CA . ASP A 1 89 ? 12.072 3.761 -17.667 1.00 88.69 89 ASP A CA 1
ATOM 708 C C . ASP A 1 89 ? 10.695 4.280 -17.235 1.00 88.69 89 ASP A C 1
ATOM 710 O O . ASP A 1 89 ? 10.515 5.483 -17.028 1.00 88.69 89 ASP A O 1
ATOM 714 N N . GLY A 1 90 ? 9.750 3.366 -17.013 1.00 87.88 90 GLY A N 1
ATOM 715 C CA . GLY A 1 90 ? 8.375 3.643 -16.614 1.00 87.88 90 GLY A CA 1
ATOM 716 C C . GLY A 1 90 ? 8.210 4.027 -15.145 1.00 87.88 90 GLY A C 1
ATOM 717 O O . GLY A 1 90 ? 7.280 4.764 -14.818 1.00 87.88 90 GLY A O 1
ATOM 718 N N . ARG A 1 91 ? 9.097 3.562 -14.247 1.00 92.06 91 ARG A N 1
ATOM 719 C CA . ARG A 1 91 ? 9.081 3.836 -12.790 1.00 92.06 91 ARG A CA 1
ATOM 720 C C . ARG A 1 91 ? 7.674 3.852 -12.188 1.00 92.06 91 ARG A C 1
ATOM 722 O O . ARG A 1 91 ? 7.315 4.751 -11.420 1.00 92.06 91 ARG A O 1
ATOM 729 N N . HIS A 1 92 ? 6.850 2.893 -12.594 1.00 94.50 92 HIS A N 1
ATOM 730 C CA . HIS A 1 92 ? 5.459 2.856 -12.186 1.00 94.50 92 HIS A CA 1
ATOM 731 C C . HIS A 1 92 ? 5.342 2.390 -10.735 1.00 94.50 92 HIS A C 1
ATOM 733 O O . HIS A 1 92 ? 5.864 1.342 -10.354 1.00 94.50 92 HIS A O 1
ATOM 739 N N . VAL A 1 93 ? 4.634 3.182 -9.934 1.00 96.19 93 VAL A N 1
ATOM 740 C CA . VAL A 1 93 ? 4.311 2.883 -8.539 1.00 96.19 93 VAL A CA 1
ATOM 741 C C . VAL A 1 93 ? 2.796 2.853 -8.398 1.00 96.19 93 VAL A C 1
ATOM 743 O O . VAL A 1 93 ? 2.107 3.790 -8.806 1.00 96.19 93 VAL A O 1
ATOM 746 N N . TYR A 1 94 ? 2.269 1.767 -7.843 1.00 97.94 94 TYR A N 1
ATOM 747 C CA . TYR A 1 94 ? 0.835 1.590 -7.635 1.00 97.94 94 TYR A CA 1
ATOM 748 C C . TYR A 1 94 ? 0.352 2.292 -6.365 1.00 97.94 94 TYR A C 1
ATOM 750 O O . TYR A 1 94 ? 0.850 2.017 -5.277 1.00 97.94 94 TYR A O 1
ATOM 758 N N . SER A 1 95 ? -0.630 3.184 -6.476 1.00 97.56 95 SER A N 1
ATOM 759 C CA . SER A 1 95 ? -1.305 3.773 -5.316 1.00 97.56 95 SER A CA 1
ATOM 760 C C . SER A 1 95 ? -2.306 2.764 -4.758 1.00 97.56 95 SER A C 1
ATOM 762 O O . SER A 1 95 ? -3.308 2.461 -5.404 1.00 97.56 95 SER A O 1
ATOM 764 N N . LEU A 1 96 ? -2.067 2.250 -3.547 1.00 97.81 96 LEU A N 1
ATOM 765 C CA . LEU A 1 96 ? -3.015 1.339 -2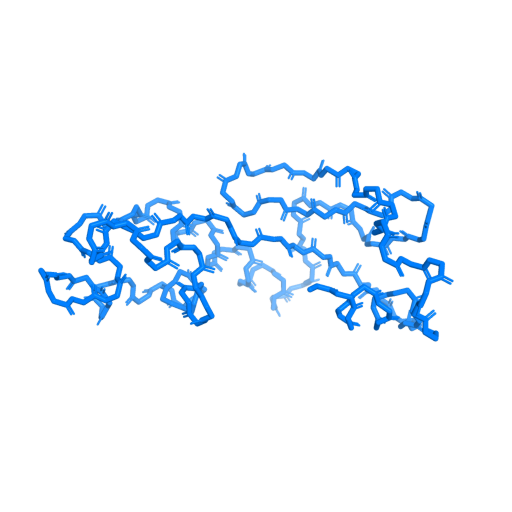.891 1.00 97.81 96 LEU A CA 1
ATOM 766 C C . LEU A 1 96 ? -4.349 2.025 -2.571 1.00 97.81 96 LEU A C 1
ATOM 768 O O . LEU A 1 96 ? -5.386 1.363 -2.533 1.00 97.81 96 LEU A O 1
ATOM 772 N N . LEU A 1 97 ? -4.320 3.342 -2.352 1.00 97.12 97 LEU A N 1
ATOM 773 C CA . LEU A 1 97 ? -5.515 4.133 -2.088 1.00 97.12 97 LEU A CA 1
ATOM 774 C C . LEU A 1 97 ? -6.355 4.303 -3.359 1.00 97.12 97 LEU A C 1
ATOM 776 O O . LEU A 1 97 ? -7.545 3.985 -3.345 1.00 97.12 97 LEU A O 1
ATOM 780 N N . ASP A 1 98 ? -5.721 4.770 -4.437 1.00 96.69 98 ASP A N 1
ATOM 781 C CA . ASP A 1 98 ? -6.410 5.164 -5.672 1.00 96.69 98 ASP A CA 1
ATOM 782 C C . ASP A 1 98 ? -6.687 3.977 -6.604 1.00 96.69 98 ASP A C 1
ATOM 784 O O . ASP A 1 98 ? -7.580 4.043 -7.443 1.00 96.69 98 ASP A O 1
ATOM 788 N N . GLY A 1 99 ? -5.944 2.878 -6.454 1.00 96.75 99 GLY A N 1
ATOM 789 C CA . GLY A 1 99 ? -6.103 1.688 -7.284 1.00 96.75 99 GLY A CA 1
ATOM 790 C C . GLY A 1 99 ? -5.505 1.821 -8.687 1.00 96.75 99 GLY A C 1
ATOM 791 O O . GLY A 1 99 ? -5.956 1.150 -9.612 1.00 96.75 99 GLY A O 1
ATOM 792 N N . GLU A 1 100 ? -4.500 2.681 -8.861 1.00 96.56 100 GLU A N 1
ATOM 793 C CA . GLU A 1 100 ? -3.867 2.925 -10.158 1.00 96.56 100 GLU A CA 1
ATOM 794 C C . GLU A 1 100 ? -2.344 3.055 -10.062 1.00 96.56 100 GLU A C 1
ATOM 796 O O . GLU A 1 100 ? -1.789 3.530 -9.068 1.00 96.56 100 GLU A O 1
ATOM 801 N N . ALA A 1 101 ? -1.658 2.635 -11.127 1.00 96.62 101 ALA A N 1
ATOM 802 C CA . ALA A 1 101 ? -0.220 2.804 -11.276 1.00 96.62 101 ALA A CA 1
ATOM 803 C C . ALA A 1 101 ? 0.102 4.165 -11.895 1.00 96.62 101 ALA A C 1
ATOM 805 O O . ALA A 1 101 ? -0.419 4.519 -12.952 1.00 96.62 101 ALA A O 1
ATOM 806 N N . ARG A 1 102 ? 1.002 4.918 -11.260 1.00 94.88 102 ARG A N 1
ATOM 807 C CA . ARG A 1 102 ? 1.435 6.242 -11.723 1.00 94.88 102 ARG A CA 1
ATOM 808 C C . ARG A 1 102 ? 2.936 6.243 -11.970 1.00 94.88 102 ARG A C 1
ATOM 810 O O . ARG A 1 102 ? 3.688 5.620 -11.223 1.00 94.88 102 ARG A O 1
ATOM 817 N N . HIS A 1 103 ? 3.377 6.925 -13.027 1.00 93.69 103 HIS A N 1
ATOM 818 C CA . HIS A 1 103 ? 4.805 7.178 -13.230 1.00 93.69 103 HIS A CA 1
ATOM 819 C C . HIS A 1 103 ? 5.308 8.088 -12.108 1.00 93.69 103 HIS A C 1
ATOM 821 O O . HIS A 1 103 ? 4.777 9.182 -11.890 1.00 93.69 103 HIS A O 1
ATOM 827 N N . GLU A 1 104 ? 6.355 7.648 -11.421 1.00 88.69 104 GLU A N 1
ATOM 828 C CA . GLU A 1 104 ? 6.974 8.429 -10.367 1.00 88.69 104 GLU A CA 1
ATOM 829 C C . GLU A 1 104 ? 8.189 9.206 -10.911 1.00 88.69 104 GLU A C 1
ATOM 831 O O . GLU A 1 104 ? 9.147 8.603 -11.418 1.00 88.69 104 GLU A O 1
ATOM 836 N N . PRO A 1 105 ? 8.207 10.551 -10.811 1.00 87.56 105 PRO A N 1
ATOM 837 C CA . PRO A 1 105 ? 9.349 11.322 -11.273 1.00 87.56 105 PRO A CA 1
ATOM 838 C C . PRO A 1 105 ? 10.597 11.030 -10.421 1.00 87.56 105 PRO A C 1
ATOM 840 O O . PRO A 1 105 ? 10.490 10.645 -9.239 1.00 87.56 105 PRO A O 1
ATOM 843 N N . PRO A 1 106 ? 11.801 11.243 -10.987 1.00 84.19 106 PRO A N 1
ATOM 844 C CA . PRO A 1 106 ? 13.037 11.214 -10.218 1.00 84.19 106 PRO A CA 1
ATOM 845 C C . PRO A 1 106 ? 12.915 12.122 -8.992 1.00 84.19 106 PRO A C 1
ATOM 847 O O . PRO A 1 106 ? 12.323 13.201 -9.059 1.00 84.19 106 PRO A O 1
ATOM 850 N N . MET A 1 107 ? 13.430 11.674 -7.844 1.00 84.75 107 MET A N 1
ATOM 851 C CA . MET A 1 107 ? 13.389 12.506 -6.642 1.00 84.75 107 MET A CA 1
ATOM 852 C C . MET A 1 107 ? 14.197 13.785 -6.885 1.00 84.75 107 MET A C 1
ATOM 854 O O . MET A 1 107 ? 15.312 13.682 -7.392 1.00 84.75 107 MET A O 1
ATOM 858 N N . PRO A 1 108 ? 13.726 14.962 -6.437 1.00 88.25 108 PRO A N 1
ATOM 859 C CA . PRO A 1 108 ? 14.530 16.186 -6.492 1.00 88.25 108 PRO A CA 1
ATOM 860 C C . PRO A 1 108 ? 15.894 16.043 -5.801 1.00 88.25 108 PRO A C 1
ATOM 862 O O . PRO A 1 108 ? 16.856 16.696 -6.183 1.00 88.25 108 PRO A O 1
ATOM 865 N N . ALA A 1 109 ? 15.984 15.153 -4.807 1.00 85.06 109 ALA A N 1
ATOM 866 C CA . ALA A 1 109 ? 17.216 14.841 -4.091 1.00 85.06 109 ALA A CA 1
ATOM 867 C C . ALA A 1 109 ? 18.170 13.891 -4.847 1.00 85.06 109 ALA A C 1
ATOM 869 O O . ALA A 1 109 ? 19.303 13.725 -4.412 1.00 85.06 109 ALA A O 1
ATOM 870 N N . ALA A 1 110 ? 17.745 13.266 -5.953 1.00 86.50 110 ALA A N 1
ATOM 871 C CA . ALA A 1 110 ? 18.536 12.263 -6.673 1.00 86.50 110 ALA A CA 1
ATOM 872 C C . ALA A 1 110 ? 19.939 12.745 -7.102 1.00 86.50 110 ALA A C 1
ATOM 874 O O . ALA A 1 110 ? 20.870 11.962 -6.954 1.00 86.50 110 ALA A O 1
ATOM 875 N N . PRO A 1 111 ? 20.150 14.005 -7.546 1.00 89.00 111 PRO A N 1
ATOM 876 C CA . PRO A 1 111 ? 21.491 14.499 -7.880 1.00 89.00 111 PRO A CA 1
ATOM 877 C C . PRO A 1 111 ? 22.455 14.597 -6.687 1.00 89.00 111 PRO A C 1
ATOM 879 O O . PRO A 1 111 ? 23.651 14.777 -6.886 1.00 89.00 111 PRO A O 1
ATOM 882 N N . PHE A 1 112 ? 21.940 14.533 -5.456 1.00 88.44 112 PHE A N 1
ATOM 883 C CA . PHE A 1 112 ? 22.700 14.726 -4.216 1.00 88.44 112 PHE A CA 1
ATOM 884 C C . PHE A 1 112 ? 22.847 13.437 -3.400 1.00 88.44 112 PHE A C 1
ATOM 886 O O . PHE A 1 112 ? 23.421 13.460 -2.312 1.00 88.44 112 PHE A O 1
ATOM 893 N N . LEU A 1 113 ? 22.283 12.332 -3.886 1.00 81.56 113 LEU A N 1
ATOM 894 C CA . LEU A 1 113 ? 22.317 11.037 -3.225 1.00 81.56 113 LEU A CA 1
ATOM 895 C C . LEU A 1 113 ? 23.274 10.104 -3.983 1.00 81.56 113 LEU A C 1
ATOM 897 O O . LEU A 1 113 ? 23.360 10.208 -5.206 1.00 81.56 113 LEU A O 1
ATOM 901 N N . PRO A 1 114 ? 24.006 9.231 -3.270 1.00 72.19 114 PRO A N 1
ATOM 902 C CA . PRO A 1 114 ? 24.944 8.294 -3.883 1.00 72.19 114 PRO A CA 1
ATOM 903 C C . PRO A 1 114 ? 24.261 7.248 -4.783 1.00 72.19 114 PRO A C 1
ATOM 905 O O . PRO A 1 114 ? 23.070 6.911 -4.557 1.00 72.19 114 PRO A O 1
#

Sequence (114 aa):
RWPARRFAEEHKGRTHMYQFDWRSPAFAGELGACHGMELPFVFDTLATATGPQCLAGEAPPQALADRVHKIWVDFARDGSLPWAPFDRDGRHVYSLLDGEARHEPPMPAAPFLP

Foldseek 3Di:
DVVVLVCLAPDPDFAAAADEFQFAPAPVRPCGCHPPNCVCLLCVNVVVQADNHGRRYPDHDSVLSVQNNVQNVVCVVPNDHPDHTAYPPQNWYHYSVVRDTHRDDDDPCVVVDD